Protein AF-A0A6B3GU17-F1 (afdb_monomer)

Sequence (99 aa):
MITAAQLIAKHAADIAFVAEQDPATTLEDFNEQLDTAAERLGPTWADINGAEELPFAVTYLADAIQSTDDAERAVLVNRAASYLTDVSDVVQEYREMAA

Secondary structure (DSSP, 8-state):
---HHHHHHHHHHHHHHHHTSPPP-SHHHHHHHHHHHHHHHSTTTT--TTGGGHHHHHHHHHHHHH---HHHHHHHHHHHHHTSSSHHHHHHHHHHH--

Radius of gyration: 12.75 Å; Cα contacts (8 Å, |Δi|>4): 142; chains: 1; bounding box: 30×23×40 Å

Nearest PDB structures (foldseek):
  7dgw-assembly1_A  TM=4.139E-01  e=1.495E+00  Escherichia coli 'BL21-Gold(DE3)pLysS AG'
  4zem-assembly2_B  TM=4.090E-01  e=3.263E+00  Thermochaetoides thermophila
  8tf5-assembly1_A  TM=3.610E-01  e=6.092E+00  Homo sapiens

Structure (mmCIF, N/CA/C/O backbone):
data_AF-A0A6B3GU17-F1
#
_entry.id   AF-A0A6B3GU17-F1
#
loop_
_atom_site.group_PDB
_atom_site.id
_atom_site.type_symbol
_atom_site.label_atom_id
_atom_site.label_alt_id
_atom_site.label_comp_id
_atom_site.label_asym_id
_atom_site.label_entity_id
_atom_site.label_seq_id
_atom_site.pdbx_PDB_ins_code
_atom_site.Cartn_x
_atom_site.Cartn_y
_atom_site.Cartn_z
_atom_site.occupancy
_atom_site.B_iso_or_equiv
_atom_site.auth_seq_id
_atom_site.auth_comp_id
_atom_site.auth_asym_id
_atom_site.auth_atom_id
_atom_site.pdbx_PDB_model_num
ATOM 1 N N . MET A 1 1 ? -13.013 10.102 0.287 1.00 79.12 1 MET A N 1
ATOM 2 C CA . MET A 1 1 ? -12.437 9.228 1.322 1.00 79.12 1 MET A CA 1
ATOM 3 C C . MET A 1 1 ? -12.547 7.799 0.820 1.00 79.12 1 MET A C 1
ATOM 5 O O . MET A 1 1 ? -13.646 7.417 0.435 1.00 79.12 1 MET A O 1
ATOM 9 N N . ILE A 1 2 ? -11.435 7.073 0.737 1.00 94.44 2 ILE A N 1
ATOM 10 C CA . ILE A 1 2 ? -11.378 5.669 0.310 1.00 94.44 2 ILE A CA 1
ATOM 11 C C . ILE A 1 2 ? -11.248 4.752 1.535 1.00 94.44 2 ILE A C 1
ATOM 13 O O . ILE A 1 2 ? -10.677 5.153 2.549 1.00 94.44 2 ILE A O 1
ATOM 17 N N . THR A 1 3 ? -11.806 3.546 1.454 1.00 96.81 3 THR A N 1
ATOM 18 C CA . THR A 1 3 ? -11.634 2.476 2.454 1.00 96.81 3 THR A CA 1
ATOM 19 C C . THR A 1 3 ? -10.458 1.566 2.093 1.00 96.81 3 THR A C 1
ATOM 21 O O . THR A 1 3 ? -10.052 1.520 0.934 1.00 96.81 3 THR A O 1
ATOM 24 N N . ALA A 1 4 ? -9.951 0.781 3.051 1.00 96.69 4 ALA A N 1
ATOM 25 C CA . ALA A 1 4 ? -8.891 -0.201 2.793 1.00 96.69 4 ALA A CA 1
ATOM 26 C C . ALA A 1 4 ? -9.284 -1.193 1.683 1.00 96.69 4 ALA A C 1
ATOM 28 O O . ALA A 1 4 ? -8.530 -1.400 0.740 1.00 96.69 4 ALA A O 1
ATOM 29 N N . ALA A 1 5 ? -10.511 -1.721 1.724 1.00 97.75 5 ALA A N 1
ATOM 30 C CA . ALA A 1 5 ? -11.009 -2.635 0.698 1.00 97.75 5 ALA A CA 1
ATOM 31 C C . ALA A 1 5 ? -11.057 -1.992 -0.700 1.00 97.75 5 ALA A C 1
ATOM 33 O O . ALA A 1 5 ? -10.721 -2.638 -1.687 1.00 97.75 5 ALA A O 1
ATOM 34 N N . GLN A 1 6 ? -11.446 -0.716 -0.800 1.00 98.06 6 GLN A N 1
ATOM 35 C CA . GLN A 1 6 ? -11.444 0.008 -2.076 1.00 98.06 6 GLN A CA 1
ATOM 36 C C . GLN A 1 6 ? -10.025 0.307 -2.576 1.00 98.06 6 GLN A C 1
ATOM 38 O O . GLN A 1 6 ? -9.801 0.264 -3.782 1.00 98.06 6 GLN A O 1
ATOM 43 N N . LEU A 1 7 ? -9.085 0.605 -1.672 1.00 97.56 7 LEU A N 1
ATOM 44 C CA . LEU A 1 7 ? -7.673 0.792 -2.007 1.00 97.56 7 LEU A CA 1
ATOM 45 C C . LEU A 1 7 ? -7.089 -0.493 -2.608 1.00 97.56 7 LEU A C 1
ATOM 47 O O . LEU A 1 7 ? -6.561 -0.465 -3.717 1.00 97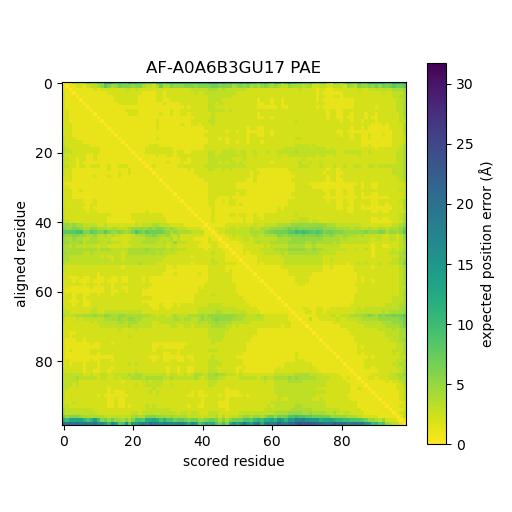.56 7 LEU A O 1
ATOM 51 N N . ILE A 1 8 ? -7.264 -1.618 -1.907 1.00 98.44 8 ILE A N 1
ATOM 52 C CA . ILE A 1 8 ? -6.810 -2.945 -2.340 1.00 98.44 8 ILE A CA 1
ATOM 53 C C . ILE A 1 8 ? -7.454 -3.297 -3.680 1.00 98.44 8 ILE A C 1
ATOM 55 O O . ILE A 1 8 ? -6.751 -3.583 -4.641 1.00 98.44 8 ILE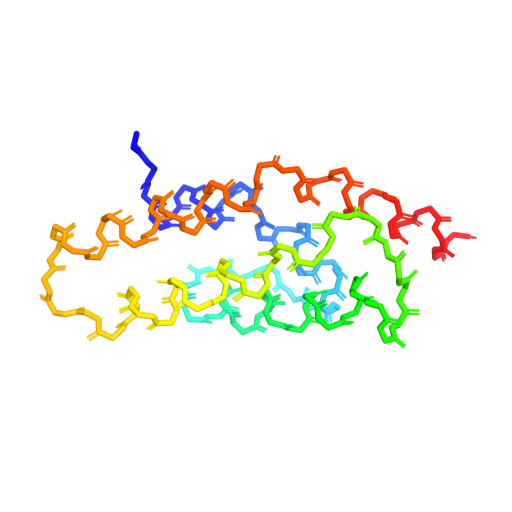 A O 1
ATOM 59 N N . ALA A 1 9 ? -8.781 -3.191 -3.800 1.00 98.00 9 ALA A N 1
ATOM 60 C CA . ALA A 1 9 ? -9.481 -3.520 -5.042 1.00 98.00 9 ALA A CA 1
ATOM 61 C C . ALA A 1 9 ? -8.995 -2.699 -6.249 1.00 98.00 9 ALA A C 1
ATOM 63 O O . ALA A 1 9 ? -9.051 -3.184 -7.377 1.00 98.00 9 ALA A O 1
ATOM 64 N N . LYS A 1 10 ? -8.529 -1.466 -6.022 1.00 97.88 10 LYS A N 1
ATOM 65 C CA . LYS A 1 10 ? -8.013 -0.595 -7.078 1.00 97.88 10 LYS A CA 1
ATOM 66 C C . LYS A 1 10 ? -6.584 -0.953 -7.500 1.00 97.88 10 LYS A C 1
ATOM 68 O O . LYS A 1 10 ? -6.279 -0.825 -8.679 1.00 97.88 10 LYS A O 1
ATOM 73 N N . HIS A 1 11 ? -5.727 -1.370 -6.568 1.00 98.19 11 HIS A N 1
ATOM 74 C CA . HIS A 1 11 ? -4.278 -1.439 -6.798 1.00 98.19 11 HIS A CA 1
ATOM 75 C C . HIS A 1 11 ? -3.670 -2.845 -6.682 1.00 98.19 11 HIS A C 1
ATOM 77 O O . HIS A 1 11 ? -2.564 -3.061 -7.167 1.00 98.19 11 HIS A O 1
ATOM 83 N N . ALA A 1 12 ? -4.365 -3.818 -6.084 1.00 98.06 12 ALA A N 1
ATOM 84 C CA . ALA A 1 12 ? -3.792 -5.127 -5.756 1.00 98.06 12 ALA A CA 1
ATOM 85 C C . ALA A 1 12 ? -3.255 -5.883 -6.974 1.00 98.06 12 ALA A C 1
ATOM 87 O O . ALA A 1 12 ? -2.218 -6.520 -6.870 1.00 98.06 12 ALA A O 1
ATOM 88 N N . ALA A 1 13 ? -3.914 -5.800 -8.133 1.00 98.25 13 ALA A N 1
ATOM 89 C CA . ALA A 1 13 ? -3.446 -6.492 -9.335 1.00 98.25 13 ALA A CA 1
ATOM 90 C C . ALA A 1 13 ? -2.125 -5.918 -9.878 1.00 98.25 13 ALA A C 1
ATOM 92 O O . ALA A 1 13 ? -1.255 -6.675 -10.300 1.00 98.25 13 ALA A O 1
ATOM 93 N N . ASP A 1 14 ? -1.973 -4.593 -9.858 1.00 98.25 14 ASP A N 1
ATOM 94 C CA . ASP A 1 14 ? -0.765 -3.917 -10.338 1.00 98.25 14 ASP A CA 1
ATOM 95 C C . ASP A 1 14 ? 0.408 -4.129 -9.380 1.00 98.25 14 ASP A C 1
ATOM 97 O O . ASP A 1 14 ? 1.501 -4.498 -9.803 1.00 98.25 14 ASP A O 1
ATOM 101 N N . ILE A 1 15 ? 0.160 -3.977 -8.079 1.00 98.44 15 ILE A N 1
ATOM 102 C CA . ILE A 1 15 ? 1.175 -4.208 -7.050 1.00 98.44 15 ILE A CA 1
ATOM 103 C C . ILE A 1 15 ? 1.617 -5.677 -7.035 1.00 98.44 15 ILE A C 1
ATOM 105 O O . ILE A 1 15 ? 2.814 -5.954 -7.008 1.00 98.44 15 ILE A O 1
ATOM 109 N N . ALA A 1 16 ? 0.681 -6.623 -7.136 1.00 98.25 16 ALA A N 1
ATOM 110 C CA . ALA A 1 16 ? 1.008 -8.045 -7.160 1.00 98.25 16 ALA A CA 1
ATOM 111 C C . ALA A 1 16 ? 1.758 -8.468 -8.428 1.00 98.25 16 ALA A C 1
ATOM 113 O O . ALA A 1 16 ? 2.623 -9.338 -8.354 1.00 98.25 16 ALA A O 1
ATOM 114 N N . PHE A 1 17 ? 1.491 -7.825 -9.573 1.00 97.94 17 PHE A N 1
ATOM 115 C CA . PHE A 1 17 ? 2.290 -8.032 -10.781 1.00 97.94 17 PHE A CA 1
ATOM 116 C C . PHE A 1 17 ? 3.762 -7.690 -10.530 1.00 97.94 17 PHE A C 1
ATOM 118 O O . PHE A 1 17 ? 4.633 -8.509 -10.814 1.00 97.94 17 PHE A O 1
ATOM 125 N N . VAL A 1 18 ? 4.038 -6.518 -9.951 1.00 97.94 18 VAL A N 1
ATOM 126 C CA . VAL A 1 18 ? 5.412 -6.096 -9.646 1.00 97.94 18 VAL A CA 1
ATOM 127 C C . VAL A 1 18 ? 6.036 -6.971 -8.567 1.00 97.94 18 VAL A C 1
ATOM 129 O O . VAL A 1 18 ? 7.209 -7.309 -8.676 1.00 97.94 18 VAL A O 1
ATOM 132 N N . ALA A 1 19 ? 5.275 -7.364 -7.545 1.00 97.69 19 ALA A N 1
ATOM 133 C CA . ALA A 1 19 ? 5.747 -8.241 -6.477 1.00 97.69 19 ALA A CA 1
ATOM 134 C C . ALA A 1 19 ? 5.890 -9.718 -6.904 1.00 97.69 19 ALA A C 1
ATOM 136 O O . ALA A 1 19 ? 6.436 -10.506 -6.137 1.00 97.69 19 ALA A O 1
ATOM 137 N N . GLU A 1 20 ? 5.438 -10.093 -8.110 1.00 97.06 20 GLU A N 1
ATOM 138 C CA . GLU A 1 20 ? 5.363 -11.479 -8.608 1.00 97.06 20 GLU A CA 1
ATOM 139 C C . GLU A 1 20 ? 4.587 -12.421 -7.665 1.00 97.06 20 GLU A C 1
ATOM 141 O O . GLU A 1 20 ? 4.996 -13.552 -7.391 1.00 97.06 20 GLU A O 1
ATOM 146 N N . GLN A 1 21 ? 3.448 -11.950 -7.158 1.00 97.81 21 GLN A N 1
ATOM 147 C CA . GLN A 1 21 ? 2.577 -12.681 -6.235 1.00 97.81 21 GLN A CA 1
ATOM 148 C C . GLN A 1 21 ? 1.121 -12.688 -6.722 1.00 97.81 21 GLN A C 1
ATOM 150 O O . GLN A 1 21 ? 0.767 -12.026 -7.699 1.00 97.81 21 GLN A O 1
ATOM 155 N N . ASP A 1 22 ? 0.257 -13.434 -6.030 1.00 98.31 22 ASP A N 1
ATOM 156 C CA . ASP A 1 22 ? -1.191 -13.319 -6.215 1.00 98.31 22 ASP A CA 1
ATOM 157 C C . ASP A 1 22 ? -1.719 -12.008 -5.595 1.00 98.31 22 ASP A C 1
ATOM 159 O O . ASP A 1 22 ? -1.203 -11.579 -4.560 1.00 98.31 22 ASP A O 1
ATOM 163 N N . PRO A 1 23 ? -2.763 -11.372 -6.164 1.00 98.44 23 PRO A N 1
ATOM 164 C CA . PRO A 1 23 ? -3.317 -10.130 -5.627 1.00 98.44 23 PRO A CA 1
ATOM 165 C C . PRO A 1 23 ? -3.743 -10.233 -4.160 1.00 98.44 23 PRO A C 1
ATOM 167 O O . PRO A 1 23 ? -4.562 -11.083 -3.798 1.00 98.44 23 PRO A O 1
ATOM 170 N N . ALA A 1 24 ? -3.234 -9.321 -3.329 1.00 98.31 24 ALA A N 1
ATOM 171 C CA . ALA A 1 24 ? -3.610 -9.226 -1.925 1.00 98.31 24 ALA A CA 1
ATOM 172 C C . ALA A 1 24 ? -5.121 -9.019 -1.722 1.00 98.31 24 ALA A C 1
ATOM 174 O O . ALA A 1 24 ? -5.796 -8.320 -2.483 1.00 98.31 24 ALA A O 1
ATOM 175 N N . THR A 1 25 ? -5.644 -9.595 -0.637 1.00 97.94 25 THR A N 1
ATOM 176 C CA . THR A 1 25 ? -7.049 -9.431 -0.212 1.00 97.94 25 THR A CA 1
ATOM 177 C C . THR A 1 25 ? -7.187 -8.830 1.187 1.00 97.94 25 THR A C 1
ATOM 179 O O . THR A 1 25 ? -8.287 -8.439 1.582 1.00 97.94 25 THR A O 1
ATOM 182 N N . THR A 1 26 ? -6.075 -8.712 1.914 1.00 98.12 26 THR A N 1
ATOM 183 C CA . THR A 1 26 ? -5.977 -8.074 3.230 1.00 98.12 26 THR A CA 1
ATOM 184 C C . THR A 1 26 ? -5.090 -6.833 3.147 1.00 98.12 26 THR A C 1
ATOM 186 O O . THR A 1 26 ? -4.375 -6.634 2.161 1.00 98.12 26 THR A O 1
ATOM 189 N N . LEU A 1 27 ? -5.170 -5.959 4.154 1.00 98.00 27 LEU A N 1
ATOM 190 C CA . LEU A 1 27 ? -4.362 -4.739 4.173 1.00 98.00 27 LEU A CA 1
ATOM 191 C C . LEU A 1 27 ? -2.896 -5.053 4.482 1.00 98.00 27 LEU A C 1
ATOM 193 O O . LEU A 1 27 ? -2.008 -4.407 3.938 1.00 98.00 27 LEU A O 1
ATOM 197 N N . GLU A 1 28 ? -2.669 -6.060 5.318 1.00 98.56 28 GLU A N 1
ATOM 198 C CA . GLU A 1 28 ? -1.365 -6.589 5.690 1.00 98.56 28 GLU A CA 1
ATOM 199 C 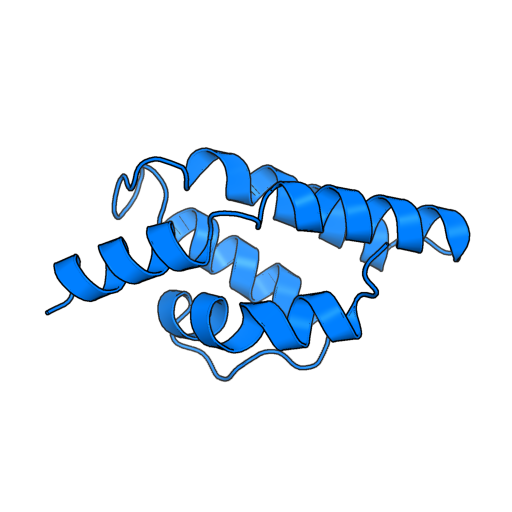C . GLU A 1 28 ? -0.630 -7.148 4.469 1.00 98.56 28 GLU A C 1
ATOM 201 O O . GLU A 1 28 ? 0.459 -6.666 4.156 1.00 98.56 28 GLU A O 1
ATOM 206 N N . ASP A 1 29 ? -1.259 -8.067 3.727 1.00 98.62 29 ASP A N 1
ATOM 207 C CA . ASP A 1 29 ? -0.659 -8.653 2.520 1.00 98.62 29 ASP A CA 1
ATOM 208 C C . ASP A 1 29 ? -0.414 -7.573 1.456 1.00 98.62 29 ASP A C 1
ATOM 210 O O . ASP A 1 29 ? 0.611 -7.566 0.778 1.00 98.62 29 ASP A O 1
ATOM 214 N N . PHE A 1 30 ? -1.346 -6.623 1.314 1.00 98.75 30 PHE A N 1
ATOM 215 C CA . PHE A 1 30 ? -1.195 -5.529 0.357 1.00 98.75 30 PHE A CA 1
ATOM 216 C C . PHE A 1 30 ? -0.013 -4.625 0.716 1.00 98.75 30 PHE A C 1
ATOM 218 O O . PHE A 1 30 ? 0.718 -4.200 -0.175 1.00 98.75 30 PHE A O 1
ATOM 225 N N . ASN A 1 31 ? 0.194 -4.340 2.004 1.00 98.81 31 ASN A N 1
ATOM 226 C CA . ASN A 1 31 ? 1.315 -3.528 2.458 1.00 98.81 31 ASN A CA 1
ATOM 227 C C . ASN A 1 31 ? 2.666 -4.229 2.237 1.00 98.81 31 ASN A C 1
ATOM 229 O O . ASN A 1 31 ? 3.617 -3.585 1.804 1.00 98.81 31 ASN A O 1
ATOM 233 N N . GLU A 1 32 ? 2.745 -5.539 2.484 1.00 98.69 32 GLU A N 1
ATOM 234 C CA . GLU A 1 32 ? 3.950 -6.340 2.221 1.00 98.69 32 GLU A CA 1
ATOM 235 C C . GLU A 1 32 ? 4.287 -6.391 0.721 1.00 98.69 32 GLU A C 1
ATOM 237 O O . GLU A 1 32 ? 5.437 -6.193 0.314 1.00 98.69 32 GLU A O 1
ATOM 242 N N . GLN A 1 33 ? 3.273 -6.588 -0.124 1.00 98.69 33 GLN A N 1
ATOM 243 C CA . GLN A 1 33 ? 3.449 -6.540 -1.575 1.00 98.69 33 GLN A CA 1
ATOM 244 C C . GLN A 1 33 ? 3.866 -5.153 -2.058 1.00 98.69 33 GLN A C 1
ATOM 246 O O . GLN A 1 33 ? 4.712 -5.043 -2.943 1.00 98.69 33 GLN A O 1
ATOM 251 N N . LEU A 1 34 ? 3.293 -4.095 -1.480 1.00 98.62 34 LEU A N 1
ATOM 252 C CA . LEU A 1 34 ? 3.632 -2.719 -1.827 1.00 98.62 34 LEU A CA 1
ATOM 253 C C . LEU A 1 34 ? 5.077 -2.375 -1.453 1.00 98.62 34 LEU A C 1
ATOM 255 O O . LEU A 1 34 ? 5.736 -1.689 -2.228 1.00 98.62 34 LEU A O 1
ATOM 259 N N . ASP A 1 35 ? 5.580 -2.872 -0.324 1.00 98.38 35 ASP A N 1
ATOM 260 C CA . ASP A 1 35 ? 6.983 -2.704 0.075 1.00 98.38 35 ASP A CA 1
ATOM 261 C C . ASP A 1 35 ? 7.931 -3.381 -0.927 1.00 98.38 35 ASP A C 1
ATOM 263 O O . ASP A 1 35 ? 8.855 -2.757 -1.452 1.00 98.38 35 ASP A O 1
ATOM 267 N N . THR A 1 36 ? 7.613 -4.620 -1.315 1.00 98.25 36 THR A N 1
ATOM 268 C CA . THR A 1 36 ? 8.348 -5.341 -2.369 1.00 98.25 36 THR A CA 1
ATOM 269 C C . THR A 1 36 ? 8.301 -4.593 -3.706 1.00 98.25 36 THR A C 1
ATOM 271 O O . THR A 1 36 ? 9.311 -4.473 -4.404 1.00 98.25 36 THR A O 1
ATOM 274 N N . ALA A 1 37 ? 7.129 -4.075 -4.081 1.00 97.81 37 ALA A N 1
ATOM 275 C CA . ALA A 1 37 ? 6.956 -3.319 -5.313 1.00 97.81 37 ALA A CA 1
ATOM 276 C C . ALA A 1 37 ? 7.743 -2.002 -5.289 1.00 97.81 37 ALA A C 1
ATOM 278 O O . ALA A 1 37 ? 8.383 -1.665 -6.282 1.00 97.81 37 ALA A O 1
ATOM 279 N N . ALA A 1 38 ? 7.755 -1.288 -4.162 1.00 97.38 38 ALA A N 1
ATOM 280 C CA . ALA A 1 38 ? 8.523 -0.060 -3.993 1.00 97.38 38 ALA A CA 1
ATOM 281 C C . ALA A 1 38 ? 10.029 -0.299 -4.175 1.00 97.38 38 ALA A C 1
ATOM 283 O O . ALA A 1 38 ? 10.698 0.499 -4.832 1.00 97.38 38 ALA A O 1
ATOM 284 N N . 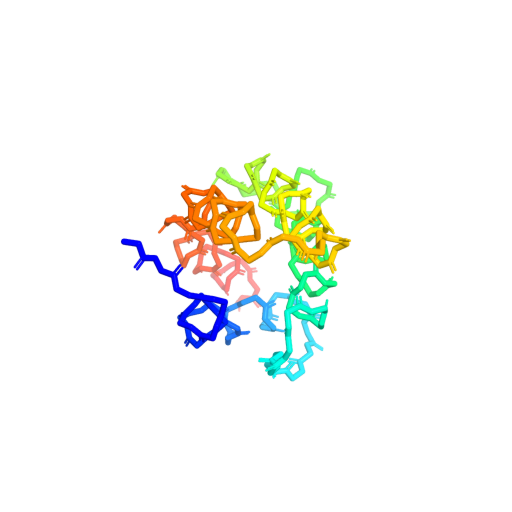GLU A 1 39 ? 10.563 -1.413 -3.665 1.00 96.69 39 GLU A N 1
ATOM 285 C CA . GLU A 1 39 ? 11.968 -1.773 -3.878 1.00 96.69 39 GLU A CA 1
ATOM 286 C C . GLU A 1 39 ? 12.270 -2.026 -5.364 1.00 96.69 39 GLU A C 1
ATOM 288 O O . GLU A 1 39 ? 13.232 -1.476 -5.907 1.00 96.69 39 GLU A O 1
ATOM 293 N N . ARG A 1 40 ? 11.427 -2.824 -6.035 1.00 96.62 40 ARG A N 1
ATOM 294 C CA . ARG A 1 40 ? 11.612 -3.224 -7.441 1.00 96.62 40 ARG A CA 1
ATOM 295 C C . ARG A 1 40 ? 11.432 -2.073 -8.431 1.00 96.62 40 ARG A C 1
ATOM 297 O O . ARG A 1 40 ? 12.136 -2.026 -9.436 1.00 96.62 40 ARG A O 1
ATOM 304 N N . LEU A 1 41 ? 10.499 -1.163 -8.166 1.00 96.75 41 LEU A N 1
ATOM 305 C CA . LEU A 1 41 ? 10.250 0.018 -9.003 1.00 96.75 41 LEU A CA 1
ATOM 306 C C . LEU A 1 41 ? 11.259 1.135 -8.717 1.00 96.75 41 LEU A C 1
ATOM 308 O O . LEU A 1 41 ? 11.568 1.936 -9.596 1.00 96.75 41 LEU A O 1
ATOM 312 N N . GLY A 1 42 ? 11.774 1.177 -7.489 1.00 94.31 42 GLY A N 1
ATOM 313 C CA . GLY A 1 42 ? 12.672 2.213 -7.016 1.00 94.31 42 GLY A CA 1
ATOM 314 C C . GLY A 1 42 ? 14.072 2.194 -7.650 1.00 94.31 42 GLY A C 1
ATOM 315 O O . GLY A 1 42 ? 14.416 1.320 -8.454 1.00 94.31 42 GLY A O 1
ATOM 316 N N . PRO A 1 43 ? 14.936 3.135 -7.226 1.00 89.00 43 PRO A N 1
ATOM 317 C CA . PRO A 1 43 ? 16.234 3.427 -7.851 1.00 89.00 43 PRO A CA 1
ATOM 318 C C . PRO A 1 43 ? 17.254 2.290 -7.775 1.00 89.00 43 PRO A C 1
ATOM 320 O O . PRO A 1 43 ? 18.290 2.324 -8.431 1.00 89.00 43 PRO A O 1
ATOM 323 N N . THR A 1 44 ? 16.998 1.283 -6.940 1.00 87.62 44 THR A N 1
ATOM 324 C CA . THR A 1 44 ? 17.908 0.141 -6.790 1.00 87.62 44 THR A CA 1
ATOM 325 C C . THR A 1 44 ? 17.748 -0.872 -7.923 1.00 87.62 44 THR A C 1
ATOM 327 O O . THR A 1 44 ? 18.717 -1.552 -8.258 1.00 87.62 44 THR A O 1
ATOM 330 N N . TRP A 1 45 ? 16.559 -0.966 -8.522 1.00 90.44 45 TRP A N 1
ATOM 331 C CA . TRP A 1 45 ? 16.219 -2.029 -9.467 1.00 90.44 45 TRP A CA 1
ATOM 332 C C . TRP A 1 45 ? 15.810 -1.484 -10.836 1.00 90.44 45 TRP A C 1
ATOM 334 O O . TRP A 1 45 ? 16.512 -1.746 -11.812 1.00 90.44 45 TRP A O 1
ATOM 344 N N . ALA A 1 46 ? 14.704 -0.740 -10.918 1.00 92.69 46 ALA A N 1
ATOM 345 C CA . ALA A 1 46 ? 14.186 -0.220 -12.186 1.00 92.69 46 ALA A CA 1
ATOM 346 C C . ALA A 1 46 ? 14.423 1.286 -12.383 1.00 92.69 46 ALA A C 1
ATOM 348 O O . ALA A 1 46 ? 14.463 1.727 -13.527 1.00 92.69 46 ALA A O 1
ATOM 349 N N . ASP A 1 47 ? 14.615 2.047 -11.298 1.00 94.62 47 ASP A N 1
ATOM 350 C CA . ASP A 1 47 ? 14.801 3.508 -11.324 1.00 94.62 47 ASP A CA 1
ATOM 351 C C . ASP A 1 47 ? 13.678 4.247 -12.074 1.00 94.62 47 ASP A C 1
ATOM 353 O O . ASP A 1 47 ? 13.917 5.179 -12.842 1.00 94.62 47 ASP A O 1
ATOM 357 N N . ILE A 1 48 ? 12.432 3.805 -11.856 1.00 95.88 48 ILE A N 1
ATOM 358 C CA . ILE A 1 48 ? 11.249 4.394 -12.487 1.00 95.88 48 ILE A CA 1
ATOM 359 C C . ILE A 1 48 ? 10.848 5.658 -11.732 1.00 95.88 48 ILE A C 1
ATOM 361 O O . ILE A 1 48 ? 10.644 5.651 -10.516 1.00 95.88 48 ILE A O 1
ATOM 365 N N . ASN A 1 49 ? 10.696 6.748 -12.477 1.00 93.31 49 ASN A N 1
ATOM 366 C CA . ASN A 1 49 ? 10.311 8.041 -11.931 1.00 93.31 49 ASN A CA 1
ATOM 367 C C . ASN A 1 49 ? 8.908 7.984 -11.297 1.00 93.31 49 ASN A C 1
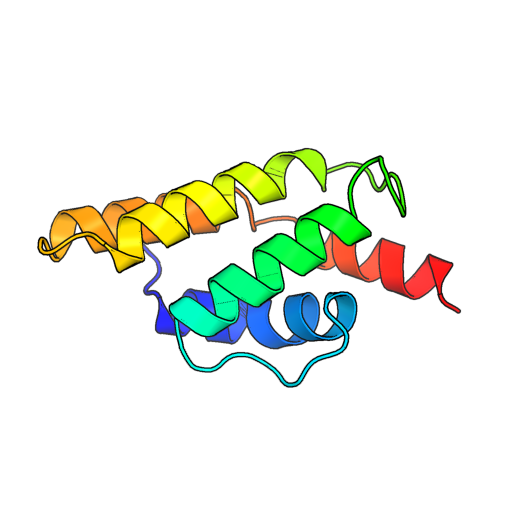ATOM 369 O O . ASN A 1 49 ? 7.961 7.503 -11.916 1.00 93.31 49 ASN A O 1
ATOM 373 N N . GLY A 1 50 ? 8.763 8.502 -10.077 1.00 91.25 50 GLY A N 1
ATOM 374 C CA . GLY A 1 50 ? 7.533 8.441 -9.283 1.00 91.25 50 GLY A CA 1
ATOM 375 C C . GLY A 1 50 ? 7.485 7.263 -8.302 1.00 91.25 50 GLY A C 1
ATOM 376 O O . GLY A 1 50 ? 6.682 7.278 -7.367 1.00 91.25 50 GLY A O 1
ATOM 377 N N . ALA A 1 51 ? 8.360 6.258 -8.440 1.00 95.25 51 ALA A N 1
ATOM 378 C CA . ALA A 1 51 ? 8.429 5.140 -7.497 1.00 95.25 51 ALA A CA 1
ATOM 379 C C . ALA A 1 51 ? 8.971 5.548 -6.112 1.00 95.25 51 ALA A C 1
ATOM 381 O O . ALA A 1 51 ? 8.715 4.863 -5.120 1.00 95.25 51 ALA A O 1
ATOM 382 N N . GLU A 1 52 ? 9.683 6.675 -6.013 1.00 93.38 52 GLU A N 1
ATOM 383 C CA . GLU A 1 52 ? 10.247 7.206 -4.767 1.00 93.38 52 GLU A CA 1
ATOM 384 C C . GLU A 1 52 ? 9.192 7.583 -3.720 1.00 93.38 52 GLU A C 1
ATOM 386 O O . GLU A 1 52 ? 9.513 7.723 -2.538 1.00 93.38 52 GLU A O 1
ATOM 391 N N . GLU A 1 53 ? 7.935 7.735 -4.138 1.00 94.19 53 GLU A N 1
ATOM 392 C CA . GLU A 1 53 ? 6.830 8.077 -3.251 1.00 94.19 53 GLU A CA 1
ATOM 393 C C . GLU A 1 53 ? 6.174 6.848 -2.595 1.00 94.19 53 GLU A C 1
ATOM 395 O O . GLU A 1 53 ? 5.562 6.959 -1.527 1.00 94.19 53 GLU A O 1
ATOM 400 N N . LEU A 1 54 ? 6.339 5.656 -3.179 1.00 96.88 54 LEU A N 1
ATOM 401 C CA . LEU A 1 54 ? 5.706 4.419 -2.709 1.00 96.88 54 LEU A CA 1
ATOM 402 C C . LEU A 1 54 ? 6.085 4.028 -1.265 1.00 96.88 54 LEU A C 1
ATOM 404 O O . LEU A 1 54 ? 5.187 3.612 -0.525 1.00 96.88 54 LEU A O 1
ATOM 408 N N . PRO A 1 55 ? 7.331 4.226 -0.779 1.00 97.56 55 PRO A N 1
ATOM 409 C CA . PRO A 1 55 ? 7.673 3.962 0.622 1.00 97.56 55 PRO A CA 1
ATOM 410 C C . PRO A 1 55 ? 6.853 4.778 1.640 1.00 97.56 55 PRO A C 1
ATOM 412 O O . PRO A 1 55 ? 6.634 4.332 2.772 1.00 97.56 55 PRO A O 1
ATOM 415 N N . PHE A 1 56 ? 6.350 5.962 1.264 1.00 98.06 56 PHE A N 1
ATOM 416 C CA . PHE A 1 56 ? 5.449 6.723 2.136 1.00 98.06 56 PHE A CA 1
ATOM 417 C C . PHE A 1 56 ? 4.091 6.035 2.269 1.00 98.06 56 PHE A C 1
ATOM 419 O O . PHE A 1 56 ? 3.554 5.963 3.376 1.00 98.06 56 PHE A O 1
ATOM 426 N N . ALA A 1 57 ? 3.551 5.489 1.174 1.00 98.12 57 ALA A N 1
ATOM 427 C CA . ALA A 1 57 ? 2.325 4.698 1.220 1.00 98.12 57 ALA A CA 1
ATOM 428 C C . ALA A 1 57 ? 2.485 3.478 2.140 1.00 98.12 57 ALA A C 1
ATOM 430 O O . ALA A 1 57 ? 1.624 3.263 2.994 1.00 98.12 57 ALA A O 1
ATOM 431 N N . VAL A 1 58 ? 3.608 2.756 2.034 1.00 98.56 58 VAL A N 1
ATOM 432 C CA . VAL A 1 58 ? 3.937 1.611 2.907 1.00 98.56 58 VAL A CA 1
ATOM 433 C C . VAL A 1 58 ? 3.929 2.020 4.380 1.00 98.56 58 VAL A C 1
ATOM 435 O O . VAL A 1 58 ? 3.299 1.375 5.217 1.00 98.56 58 VAL A O 1
ATOM 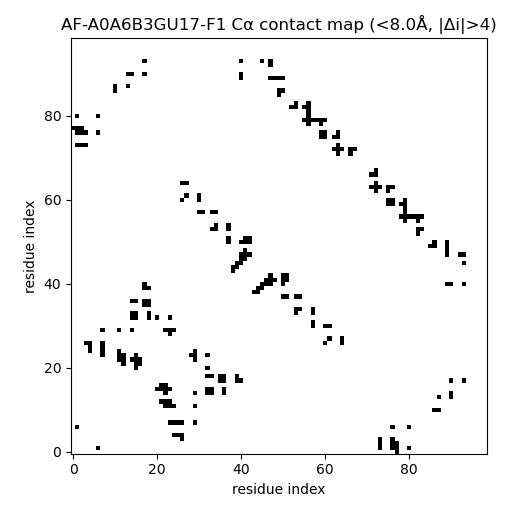438 N N . THR A 1 59 ? 4.574 3.142 4.704 1.00 98.69 59 THR A N 1
ATOM 439 C CA . THR A 1 59 ? 4.639 3.655 6.081 1.00 98.69 59 THR A CA 1
ATOM 440 C C . THR A 1 59 ? 3.242 3.953 6.634 1.00 98.69 59 THR A C 1
ATOM 442 O O . THR A 1 59 ? 2.886 3.491 7.717 1.00 98.69 59 THR A O 1
ATOM 445 N N . TYR A 1 60 ? 2.406 4.673 5.878 1.00 98.75 60 TYR A N 1
ATOM 446 C CA . TYR A 1 60 ? 1.051 5.003 6.328 1.00 98.75 60 TYR A CA 1
ATOM 447 C C . TYR A 1 60 ? 0.148 3.774 6.473 1.00 98.75 60 TYR A C 1
ATOM 449 O O . TYR A 1 60 ? -0.700 3.744 7.365 1.00 98.75 60 TYR A O 1
ATOM 457 N N . LEU A 1 61 ? 0.304 2.764 5.617 1.00 98.69 61 LEU A N 1
ATOM 458 C CA . LEU A 1 61 ? -0.445 1.515 5.739 1.00 98.69 61 LEU A CA 1
ATOM 459 C C . LEU A 1 61 ? 0.019 0.684 6.935 1.00 98.69 61 LEU A C 1
ATOM 461 O O . LEU A 1 61 ? -0.829 0.155 7.651 1.00 98.69 61 LEU A O 1
ATOM 465 N N . ALA A 1 62 ? 1.325 0.630 7.205 1.00 98.75 62 ALA A N 1
ATOM 466 C CA . ALA A 1 62 ? 1.864 -0.013 8.401 1.00 98.75 62 ALA A CA 1
ATOM 467 C C . ALA A 1 62 ? 1.296 0.614 9.687 1.00 98.75 62 ALA A C 1
ATOM 469 O O . ALA A 1 62 ? 0.851 -0.108 10.582 1.00 98.75 62 ALA A O 1
ATOM 470 N N . ASP A 1 63 ? 1.222 1.946 9.746 1.00 98.62 63 ASP A N 1
ATOM 471 C CA . ASP A 1 63 ? 0.588 2.658 10.858 1.00 98.62 63 ASP A CA 1
ATOM 472 C C . ASP A 1 63 ? -0.922 2.357 10.933 1.00 98.62 63 ASP A C 1
ATOM 474 O O . ASP A 1 63 ? -1.473 2.145 12.016 1.00 98.62 63 ASP A O 1
ATOM 478 N N . ALA A 1 64 ? -1.614 2.290 9.786 1.00 98.31 64 ALA A N 1
ATOM 479 C CA . ALA A 1 64 ? -3.050 2.001 9.731 1.00 98.31 64 ALA A CA 1
ATOM 480 C C . ALA A 1 64 ? -3.395 0.595 10.249 1.00 98.31 64 ALA A C 1
ATOM 482 O O . ALA A 1 64 ? -4.435 0.417 10.888 1.00 98.31 64 ALA A O 1
ATOM 483 N N . ILE A 1 65 ? -2.529 -0.386 9.974 1.00 98.44 65 ILE A N 1
ATOM 484 C CA . ILE A 1 65 ? -2.634 -1.771 10.456 1.00 98.44 65 ILE A CA 1
ATOM 485 C C . ILE A 1 65 ? -2.497 -1.818 11.985 1.00 98.44 65 ILE A C 1
ATOM 487 O O . ILE A 1 65 ? -3.231 -2.544 12.653 1.00 98.44 65 ILE A O 1
ATOM 491 N N . GLN A 1 66 ? -1.590 -1.020 12.556 1.00 98.19 66 GLN A N 1
ATOM 492 C CA . GLN A 1 66 ? -1.341 -0.994 14.002 1.00 98.19 66 GLN A CA 1
ATOM 493 C C . GLN A 1 66 ? -2.352 -0.144 14.788 1.00 98.19 66 GLN A C 1
ATOM 495 O O . GLN A 1 66 ? -2.506 -0.337 15.998 1.00 98.19 66 GLN A O 1
ATOM 500 N N . SER A 1 67 ? -3.043 0.794 14.134 1.00 97.56 67 SER A N 1
ATOM 501 C CA . SER A 1 67 ? -3.997 1.674 14.809 1.00 97.56 67 SER A CA 1
ATOM 502 C C . SER A 1 67 ? -5.216 0.912 15.346 1.00 97.56 67 SER A C 1
ATOM 504 O O . SER A 1 67 ? -5.836 0.075 14.683 1.00 97.56 67 SER A O 1
ATOM 506 N N . THR A 1 68 ? -5.601 1.246 16.577 1.00 97.19 68 THR A N 1
ATOM 507 C CA . THR A 1 68 ? -6.816 0.727 17.229 1.00 97.19 68 THR A CA 1
ATOM 508 C C . THR A 1 68 ? -8.007 1.681 17.100 1.00 97.19 68 THR A C 1
ATOM 510 O O . THR A 1 68 ? -9.124 1.297 17.444 1.00 97.19 68 THR A O 1
ATOM 513 N N . ASP A 1 69 ? -7.791 2.889 16.570 1.00 97.69 69 ASP A N 1
ATOM 514 C CA . ASP A 1 69 ? -8.815 3.910 16.348 1.00 97.69 69 ASP A CA 1
ATOM 515 C C . ASP A 1 69 ? -9.279 3.891 14.880 1.00 97.69 69 ASP A C 1
ATOM 517 O O . ASP A 1 69 ? -8.490 4.032 13.945 1.00 97.69 69 ASP A O 1
ATOM 521 N N . ASP A 1 70 ? -10.585 3.710 14.662 1.00 96.06 70 ASP A N 1
ATOM 522 C CA . ASP A 1 70 ? -11.163 3.623 13.316 1.00 96.06 70 ASP A CA 1
ATOM 523 C C . ASP A 1 70 ? -11.009 4.914 12.499 1.00 96.06 70 ASP A C 1
ATOM 525 O O . ASP A 1 70 ? -10.834 4.857 11.277 1.00 96.06 70 ASP A O 1
ATOM 529 N N . ALA A 1 71 ? -11.086 6.080 13.145 1.00 96.88 71 ALA A N 1
ATOM 530 C CA . ALA A 1 71 ? -10.967 7.366 12.472 1.00 96.88 71 ALA A CA 1
ATOM 531 C C . ALA A 1 71 ? -9.513 7.639 12.070 1.00 96.88 71 ALA A C 1
ATOM 533 O O . ALA A 1 71 ? -9.262 8.085 10.949 1.00 96.88 71 ALA A O 1
ATOM 534 N N . GLU A 1 72 ? -8.559 7.324 12.945 1.00 98.00 72 GLU A N 1
ATOM 535 C CA . GLU A 1 72 ? -7.131 7.387 12.637 1.00 98.00 72 GLU A CA 1
ATOM 536 C C . GLU A 1 72 ? -6.772 6.432 11.494 1.00 98.00 72 GLU A C 1
ATOM 538 O O . GLU A 1 72 ? -6.212 6.871 10.486 1.00 98.00 72 GLU A O 1
ATOM 543 N N . ARG A 1 73 ? -7.183 5.159 11.583 1.00 97.88 73 ARG A N 1
ATOM 544 C CA . ARG A 1 73 ? -7.003 4.171 10.510 1.00 97.88 73 ARG A CA 1
ATOM 545 C C . ARG A 1 73 ? -7.557 4.676 9.178 1.00 97.88 73 ARG A C 1
ATOM 547 O O . ARG A 1 73 ? -6.884 4.567 8.153 1.00 97.88 73 ARG A O 1
ATOM 554 N N . ALA A 1 74 ? -8.753 5.268 9.168 1.00 97.44 74 ALA A N 1
ATOM 555 C CA . ALA A 1 74 ? -9.326 5.835 7.949 1.00 97.44 74 ALA A CA 1
ATOM 556 C C . ALA A 1 74 ? -8.469 6.981 7.383 1.00 97.44 74 ALA A C 1
ATOM 558 O O . ALA A 1 74 ? -8.246 7.039 6.172 1.00 97.44 74 ALA A O 1
ATOM 559 N N . VAL A 1 75 ? -7.955 7.880 8.228 1.00 98.25 75 VAL A N 1
ATOM 560 C CA . VAL A 1 75 ? -7.065 8.969 7.794 1.00 98.25 75 VAL A CA 1
ATOM 561 C C . VAL A 1 75 ? -5.768 8.421 7.200 1.00 98.25 75 VAL A C 1
ATOM 563 O O . VAL A 1 75 ? -5.371 8.865 6.122 1.00 98.25 75 VAL A O 1
ATOM 566 N N . LEU A 1 76 ? -5.140 7.445 7.853 1.00 98.69 76 LEU A N 1
ATOM 567 C CA . LEU A 1 76 ? -3.888 6.831 7.404 1.00 98.69 76 LEU A CA 1
ATOM 568 C C . LEU A 1 76 ? -4.053 6.123 6.053 1.00 98.69 76 LEU A C 1
ATOM 570 O O . LEU A 1 76 ? -3.279 6.381 5.134 1.00 98.69 76 LEU A O 1
ATOM 574 N N . VAL A 1 77 ? -5.131 5.353 5.866 1.00 98.44 77 VAL A N 1
ATOM 575 C CA . VAL A 1 77 ? -5.458 4.738 4.564 1.00 98.44 77 VAL A CA 1
ATOM 576 C C . VAL A 1 77 ? -5.640 5.793 3.469 1.00 98.44 77 VAL A C 1
ATOM 578 O O . VAL A 1 77 ? -5.202 5.599 2.338 1.00 98.44 77 VAL A O 1
ATOM 581 N N . ASN A 1 78 ? -6.258 6.935 3.780 1.00 98.31 78 ASN A N 1
ATOM 582 C CA . ASN A 1 78 ? -6.435 8.007 2.796 1.00 98.31 78 ASN A CA 1
ATOM 583 C C . ASN A 1 78 ? -5.126 8.729 2.462 1.00 98.31 78 ASN A C 1
ATOM 585 O O . ASN A 1 78 ? -4.965 9.166 1.325 1.00 98.31 78 ASN A O 1
ATOM 589 N N . ARG A 1 79 ? -4.194 8.832 3.416 1.00 98.38 79 ARG A N 1
ATOM 590 C CA . ARG A 1 79 ? -2.841 9.336 3.152 1.00 98.38 79 ARG A CA 1
ATOM 591 C C . ARG A 1 79 ? -2.044 8.364 2.296 1.00 98.38 79 ARG A C 1
ATOM 593 O O . ARG A 1 79 ? -1.442 8.794 1.326 1.00 98.38 79 ARG A O 1
ATOM 600 N N . ALA A 1 80 ? -2.095 7.065 2.581 1.00 98.31 80 ALA A N 1
ATOM 601 C CA . ALA A 1 80 ? -1.480 6.070 1.707 1.00 98.31 80 ALA A CA 1
ATOM 602 C C . ALA A 1 80 ? -2.035 6.163 0.277 1.00 98.31 80 ALA A C 1
ATOM 604 O O . ALA A 1 80 ? -1.276 6.198 -0.686 1.00 98.31 80 ALA A O 1
ATOM 605 N N . ALA A 1 81 ? -3.356 6.308 0.137 1.00 97.94 81 ALA A N 1
ATOM 606 C CA . ALA A 1 81 ? -4.009 6.437 -1.162 1.00 97.94 81 ALA A CA 1
ATOM 607 C C . ALA A 1 81 ? -3.521 7.631 -1.997 1.00 9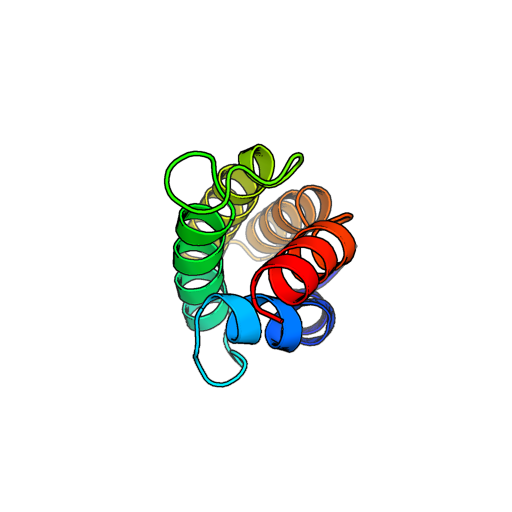7.94 81 ALA A C 1
ATOM 609 O O . ALA A 1 81 ? -3.535 7.539 -3.223 1.00 97.94 81 ALA A O 1
ATOM 610 N N . SER A 1 82 ? -3.112 8.744 -1.372 1.00 97.56 82 SER A N 1
ATOM 611 C CA . SER A 1 82 ? -2.622 9.907 -2.123 1.00 97.56 82 SER A CA 1
ATOM 612 C C . SER A 1 82 ? -1.252 9.691 -2.756 1.00 97.56 82 SER A C 1
ATOM 614 O O . SER A 1 82 ? -0.959 10.366 -3.727 1.00 97.56 82 SER A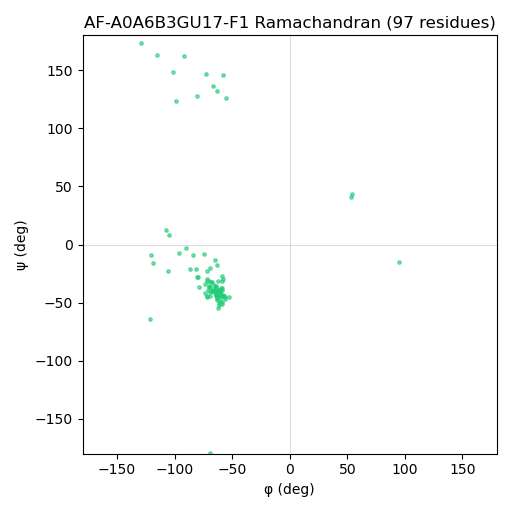 O 1
ATOM 616 N N . TYR A 1 83 ? -0.452 8.753 -2.244 1.00 97.75 83 TYR A N 1
ATOM 617 C CA . TYR A 1 83 ? 0.843 8.372 -2.828 1.00 97.75 83 TYR A CA 1
ATOM 618 C C . TYR A 1 83 ? 0.721 7.236 -3.856 1.00 97.75 83 TYR A C 1
ATOM 620 O O . TYR A 1 83 ? 1.703 6.824 -4.458 1.00 97.75 83 TYR A O 1
ATOM 628 N N . LEU A 1 84 ? -0.487 6.700 -4.050 1.00 97.00 84 LEU A N 1
ATOM 629 C CA . LEU A 1 84 ? -0.773 5.629 -5.008 1.00 97.00 84 LEU A CA 1
ATOM 630 C C . LEU A 1 84 ? -1.554 6.143 -6.225 1.00 97.00 84 LEU A C 1
ATOM 632 O O . LEU A 1 84 ? -2.109 5.350 -6.985 1.00 97.00 84 LEU A O 1
ATOM 636 N N . THR A 1 85 ? -1.656 7.462 -6.412 1.00 94.06 85 THR A N 1
ATOM 637 C CA . THR A 1 85 ? -2.427 8.051 -7.517 1.00 94.06 85 THR A CA 1
ATOM 638 C C . THR A 1 85 ? -1.868 7.671 -8.877 1.00 94.06 85 THR A C 1
ATOM 640 O O . THR A 1 85 ? -2.658 7.302 -9.746 1.00 94.06 85 THR A O 1
ATOM 643 N N . ASP A 1 86 ? -0.542 7.663 -9.004 1.00 92.88 86 ASP A N 1
ATOM 644 C CA . ASP A 1 86 ? 0.160 7.478 -10.278 1.00 92.88 86 ASP A CA 1
ATOM 645 C C . ASP A 1 86 ? 0.768 6.070 -10.409 1.00 92.88 86 ASP A C 1
ATOM 647 O O . ASP A 1 86 ? 1.479 5.761 -11.360 1.00 92.88 86 ASP A O 1
ATOM 651 N N . VAL A 1 87 ? 0.453 5.167 -9.470 1.00 95.50 87 VAL A N 1
ATOM 652 C CA . VAL A 1 87 ? 1.074 3.836 -9.403 1.00 95.50 87 VAL A CA 1
ATOM 653 C C . VAL A 1 87 ? 0.803 2.982 -10.642 1.00 95.50 87 VAL A C 1
ATOM 655 O O . VAL A 1 87 ? 1.649 2.183 -11.023 1.00 95.50 87 VAL A O 1
ATOM 658 N N . SER A 1 88 ? -0.348 3.151 -11.298 1.00 95.19 88 SER A N 1
ATOM 659 C CA . SER A 1 88 ? -0.646 2.412 -12.529 1.00 95.19 88 SER A CA 1
ATOM 660 C C . SER A 1 88 ? 0.250 2.846 -13.692 1.00 95.19 88 SER A C 1
ATOM 662 O O . SER A 1 88 ? 0.611 1.995 -14.500 1.00 95.19 88 SER A O 1
ATOM 664 N N . ASP A 1 89 ? 0.661 4.116 -13.751 1.00 96.25 89 ASP A N 1
ATOM 665 C CA . ASP A 1 89 ? 1.592 4.602 -14.777 1.00 96.25 89 ASP A CA 1
ATOM 666 C C . ASP A 1 89 ? 3.006 4.067 -14.505 1.00 96.25 89 ASP A C 1
ATOM 668 O O . ASP A 1 89 ? 3.637 3.502 -15.397 1.00 96.25 89 ASP A O 1
ATOM 672 N N . VAL A 1 90 ? 3.450 4.121 -13.243 1.00 96.56 90 VAL A N 1
ATOM 673 C CA . VAL A 1 90 ? 4.732 3.545 -12.790 1.00 96.56 90 VAL A CA 1
ATOM 674 C C . VAL A 1 90 ? 4.805 2.039 -13.093 1.00 96.56 90 VAL A C 1
ATOM 676 O O . VAL A 1 90 ? 5.808 1.532 -13.595 1.00 96.56 90 VAL A O 1
ATOM 679 N N . VAL A 1 91 ? 3.727 1.296 -12.827 1.00 97.12 91 VAL A N 1
ATOM 680 C CA . VAL A 1 91 ? 3.647 -0.149 -13.099 1.00 97.12 91 VAL A CA 1
ATOM 681 C C . VAL A 1 91 ? 3.591 -0.436 -14.601 1.00 97.12 91 VAL A C 1
ATOM 683 O O . VAL A 1 91 ? 4.150 -1.436 -15.054 1.00 97.12 91 VAL A O 1
ATOM 686 N N . GLN A 1 92 ? 2.924 0.409 -15.387 1.00 97.12 92 GLN A N 1
ATOM 687 C CA . GLN A 1 92 ? 2.894 0.271 -16.840 1.00 97.12 92 GLN A CA 1
ATOM 688 C C . GLN A 1 92 ? 4.294 0.443 -17.443 1.00 97.12 92 GLN A C 1
ATOM 690 O O . GLN A 1 92 ? 4.694 -0.379 -18.265 1.00 97.12 92 GLN A O 1
ATOM 695 N N . GLU A 1 93 ? 5.065 1.427 -16.982 1.00 96.12 93 GLU A N 1
ATOM 696 C CA . GLU A 1 93 ? 6.464 1.601 -17.390 1.00 96.12 93 GLU A CA 1
ATOM 697 C C . GLU A 1 93 ? 7.306 0.360 -17.046 1.00 96.12 93 GLU A C 1
ATOM 699 O O . GLU A 1 93 ? 8.028 -0.167 -17.894 1.00 96.12 93 GLU A O 1
ATOM 704 N N . TYR A 1 94 ? 7.123 -0.207 -15.850 1.00 96.06 94 TYR A N 1
ATOM 705 C CA . TYR A 1 94 ? 7.791 -1.453 -15.460 1.00 96.06 94 TYR A CA 1
ATOM 706 C C . TYR A 1 94 ? 7.439 -2.640 -16.374 1.00 96.06 94 TYR A C 1
ATOM 708 O O . TYR A 1 94 ? 8.316 -3.418 -16.757 1.00 96.06 94 TYR A O 1
ATOM 716 N N . ARG A 1 95 ? 6.164 -2.778 -16.774 1.00 95.56 95 ARG A N 1
ATOM 717 C CA . ARG A 1 95 ? 5.722 -3.813 -17.733 1.00 95.56 95 ARG A CA 1
ATOM 718 C C . ARG A 1 95 ? 6.417 -3.662 -19.084 1.00 95.56 95 ARG A C 1
ATOM 720 O O . ARG A 1 95 ? 6.756 -4.668 -19.698 1.00 95.56 95 ARG A O 1
ATOM 727 N N . GLU A 1 96 ? 6.608 -2.430 -19.544 1.00 95.06 96 GLU A N 1
ATOM 728 C CA . GLU A 1 96 ? 7.261 -2.133 -20.822 1.00 95.06 96 GLU A CA 1
ATOM 729 C C . GLU A 1 96 ? 8.760 -2.447 -20.796 1.00 95.06 96 GLU A C 1
ATOM 731 O O . GLU A 1 96 ? 9.301 -2.883 -21.807 1.00 95.06 96 GLU A O 1
ATOM 736 N N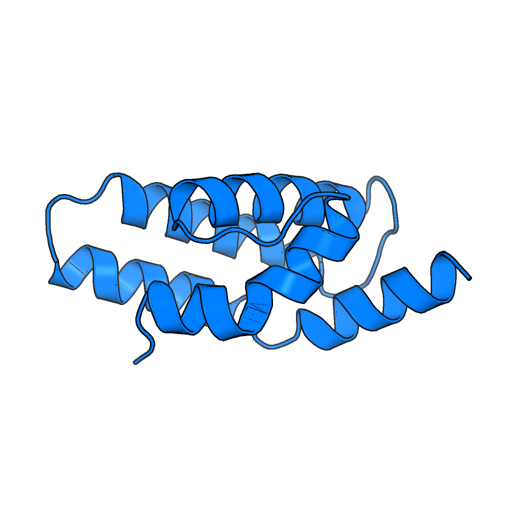 . MET A 1 97 ? 9.418 -2.304 -19.643 1.00 90.62 97 MET A N 1
ATOM 737 C CA . MET A 1 97 ? 10.820 -2.702 -19.460 1.00 90.62 97 MET A CA 1
ATOM 738 C C . MET A 1 97 ? 11.020 -4.223 -19.417 1.00 90.62 97 MET A C 1
ATOM 740 O O . MET A 1 97 ? 12.090 -4.713 -19.777 1.00 90.62 97 MET A O 1
ATOM 744 N N . ALA A 1 98 ? 10.017 -4.967 -18.943 1.00 79.75 98 ALA A N 1
ATOM 745 C CA . ALA A 1 98 ? 10.067 -6.424 -18.814 1.00 79.75 98 ALA A CA 1
ATOM 746 C C . ALA A 1 98 ? 9.703 -7.186 -20.108 1.00 79.75 98 ALA A C 1
ATOM 748 O O . ALA A 1 98 ? 9.839 -8.413 -20.142 1.00 79.75 98 ALA A O 1
ATOM 749 N N . ALA A 1 99 ? 9.212 -6.485 -21.138 1.00 71.69 99 ALA A N 1
ATOM 750 C CA . ALA A 1 99 ? 8.789 -7.038 -22.430 1.00 71.69 99 ALA A CA 1
ATOM 751 C C . ALA A 1 99 ? 9.940 -7.135 -23.448 1.00 71.69 99 ALA A C 1
ATOM 753 O O . ALA A 1 99 ? 9.948 -8.129 -24.214 1.00 71.69 99 ALA A O 1
#

Solvent-accessible surface area (backbone atoms only — not comparable to full-atom values): 5311 Å² total; per-residue (Å²): 137,60,51,68,68,57,50,38,74,73,42,21,64,60,34,13,60,67,46,73,51,76,57,40,91,49,73,67,54,38,36,55,30,40,47,48,22,25,51,50,34,12,78,88,65,61,53,43,79,75,27,81,43,34,59,56,21,34,50,29,39,55,51,27,72,70,46,88,46,71,68,59,23,46,51,27,41,40,55,18,50,68,48,48,73,59,46,67,59,49,46,48,53,52,53,64,74,75,108

pLDDT: mean 96.29, std 4.13, range [71.69, 98.81]

Mean predicted aligned error: 2.32 Å

Foldseek 3Di:
DDDLQRLQVVCQVLLCVQLVHHGDRDLVVSLVSLVSSLCCLPPNHVPQPLSPLSVQLSVLSVVLVVDPDPVSNVVSNVRSVVSCPCVVVSSVVVVVVVD